Protein AF-A0A7C5C452-F1 (afdb_monomer_lite)

Structure (mmCIF, N/CA/C/O backbone):
data_AF-A0A7C5C452-F1
#
_entry.id   AF-A0A7C5C452-F1
#
loop_
_atom_site.group_PDB
_atom_site.id
_atom_site.type_symbol
_atom_site.label_atom_id
_atom_site.label_alt_id
_atom_site.label_comp_id
_atom_site.label_asym_id
_atom_site.label_entity_id
_atom_site.label_seq_id
_atom_site.pdbx_PDB_ins_code
_atom_site.Cartn_x
_atom_site.Cartn_y
_atom_site.Cartn_z
_atom_site.occupancy
_atom_site.B_iso_or_equiv
_atom_site.auth_seq_id
_atom_site.auth_comp_id
_atom_site.auth_asym_id
_atom_site.auth_atom_id
_atom_site.pdbx_PDB_model_num
ATOM 1 N N . ILE A 1 1 ? -2.505 -0.963 9.428 1.00 87.94 1 ILE A N 1
ATOM 2 C CA . ILE A 1 1 ? -3.721 -0.706 8.614 1.00 87.94 1 ILE A CA 1
ATOM 3 C C . ILE A 1 1 ? -4.260 0.657 9.038 1.00 87.94 1 ILE A C 1
ATOM 5 O O . ILE A 1 1 ? -4.100 0.982 10.206 1.00 87.94 1 ILE A O 1
ATOM 9 N N . ILE A 1 2 ? -4.786 1.478 8.123 1.00 90.50 2 ILE A N 1
ATOM 10 C CA . ILE A 1 2 ? -5.272 2.835 8.428 1.00 90.50 2 ILE A CA 1
ATOM 11 C C . ILE A 1 2 ? -6.714 2.986 7.946 1.00 90.50 2 ILE A C 1
ATOM 13 O O . ILE A 1 2 ? -7.034 2.613 6.817 1.00 90.50 2 ILE A O 1
ATOM 17 N N . GLU A 1 3 ? -7.567 3.573 8.782 1.00 90.19 3 GLU A N 1
ATOM 18 C CA . GLU A 1 3 ? -8.925 3.965 8.414 1.00 90.19 3 GLU A CA 1
ATOM 19 C C . GLU A 1 3 ? -8.930 5.404 7.882 1.00 90.19 3 GLU A C 1
ATOM 21 O O . GLU A 1 3 ? -8.619 6.364 8.588 1.00 90.19 3 GLU A O 1
ATOM 26 N N . GLY A 1 4 ? -9.218 5.553 6.590 1.00 90.19 4 GLY A N 1
ATOM 27 C CA . GLY A 1 4 ? -9.374 6.846 5.935 1.00 90.19 4 GLY A CA 1
ATOM 28 C C . GLY A 1 4 ? -10.843 7.218 5.747 1.00 90.19 4 GLY A C 1
ATOM 29 O O . GLY A 1 4 ? -11.746 6.403 5.903 1.00 90.19 4 GLY A O 1
ATOM 30 N N . LYS A 1 5 ? -11.092 8.453 5.298 1.00 90.94 5 LYS A N 1
ATOM 31 C CA . LYS A 1 5 ? -12.455 8.956 5.025 1.00 90.94 5 LYS A CA 1
ATOM 32 C C . LYS A 1 5 ? -13.227 8.142 3.978 1.00 90.94 5 LYS A C 1
ATOM 34 O O . LYS A 1 5 ? -14.451 8.155 3.989 1.00 90.94 5 LYS A O 1
ATOM 39 N N . SER A 1 6 ? -12.514 7.471 3.075 1.00 88.12 6 SER A N 1
ATOM 40 C CA . SER A 1 6 ? -13.086 6.658 1.994 1.00 88.12 6 SER A CA 1
ATOM 41 C C . SER A 1 6 ? -12.985 5.152 2.261 1.00 88.12 6 SER A C 1
ATOM 43 O O . SER A 1 6 ? -13.196 4.365 1.342 1.00 88.12 6 SER A O 1
ATOM 45 N N . GLY A 1 7 ? -12.631 4.752 3.486 1.00 86.44 7 GLY A N 1
ATOM 46 C CA . GLY A 1 7 ? -12.471 3.357 3.885 1.00 86.44 7 GLY A CA 1
ATOM 47 C C . GLY A 1 7 ? -11.051 2.990 4.314 1.00 86.44 7 GLY A C 1
ATOM 48 O O . GLY A 1 7 ? -10.158 3.834 4.439 1.00 86.44 7 GLY A O 1
ATOM 49 N N . VAL A 1 8 ? -10.866 1.695 4.560 1.00 88.38 8 VAL A N 1
ATOM 50 C CA . VAL A 1 8 ? -9.633 1.111 5.094 1.00 88.38 8 VAL A CA 1
ATOM 51 C C . VAL A 1 8 ? -8.592 0.926 3.990 1.00 88.38 8 VAL A C 1
ATOM 53 O O . VAL A 1 8 ? -8.896 0.444 2.899 1.00 88.38 8 VAL A O 1
ATOM 56 N N . PHE A 1 9 ? -7.340 1.282 4.273 1.00 89.00 9 PHE A N 1
ATOM 57 C CA . PHE A 1 9 ? -6.216 1.063 3.367 1.00 89.00 9 PHE A CA 1
ATOM 58 C C . PHE A 1 9 ? -4.940 0.661 4.112 1.00 89.00 9 PHE A C 1
ATOM 60 O O . PHE A 1 9 ? -4.811 0.783 5.333 1.00 89.00 9 PHE A O 1
ATOM 67 N N . ILE A 1 10 ? -3.964 0.162 3.355 1.00 91.62 10 ILE A N 1
ATOM 68 C CA . ILE A 1 10 ? -2.664 -0.240 3.890 1.00 91.62 10 ILE A CA 1
ATOM 69 C C . ILE A 1 10 ? -1.643 0.840 3.569 1.00 91.62 10 ILE A C 1
ATOM 71 O O . ILE A 1 1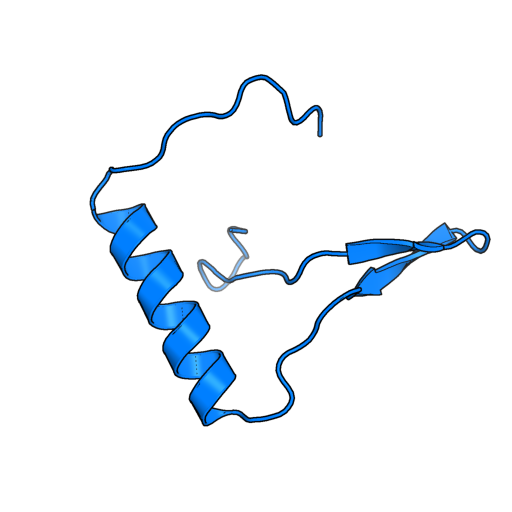0 ? -1.346 1.097 2.401 1.00 91.62 10 ILE A O 1
ATOM 75 N N . ALA A 1 11 ? -1.094 1.446 4.617 1.00 92.88 11 ALA A N 1
ATOM 76 C CA . ALA A 1 11 ? 0.130 2.222 4.516 1.00 92.88 11 ALA A CA 1
ATOM 77 C C . ALA A 1 11 ? 1.338 1.286 4.534 1.00 92.88 11 ALA A C 1
ATOM 79 O O . ALA A 1 11 ? 1.361 0.292 5.262 1.00 92.88 11 ALA A O 1
ATOM 80 N N . MET A 1 12 ? 2.332 1.615 3.718 1.00 94.25 12 MET A N 1
ATOM 81 C CA . MET A 1 12 ? 3.598 0.901 3.712 1.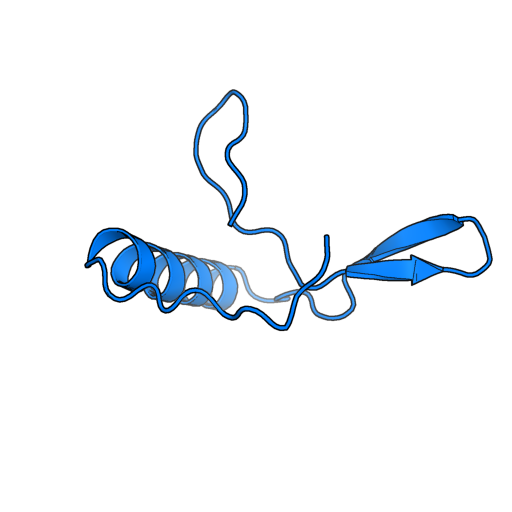00 94.25 12 MET A CA 1
ATOM 82 C C . MET A 1 12 ? 4.451 1.293 4.933 1.00 94.25 12 MET A C 1
ATOM 84 O O . MET A 1 12 ? 4.205 2.333 5.550 1.00 94.25 12 MET A O 1
ATOM 88 N N . PRO A 1 13 ? 5.469 0.492 5.298 1.00 93.25 13 PRO A N 1
ATOM 89 C CA . PRO A 1 13 ? 6.414 0.866 6.343 1.00 93.25 13 PRO A CA 1
ATOM 90 C C . PRO A 1 13 ? 7.104 2.177 5.974 1.00 93.25 13 PRO A C 1
ATOM 92 O O . PRO A 1 13 ? 7.740 2.259 4.923 1.00 93.25 13 PRO A O 1
ATOM 95 N N . SER A 1 14 ? 7.001 3.188 6.832 1.00 93.81 14 SER A N 1
ATOM 96 C CA . SER A 1 14 ? 7.584 4.508 6.589 1.00 93.81 14 SER A CA 1
ATOM 97 C C . SER A 1 14 ? 8.575 4.891 7.683 1.00 93.81 14 SER A C 1
ATOM 99 O O . SER A 1 14 ? 8.484 4.440 8.825 1.00 93.81 14 SER A O 1
ATOM 101 N N . ARG A 1 15 ? 9.558 5.721 7.330 1.00 94.69 15 ARG A N 1
ATOM 102 C CA . ARG A 1 15 ? 10.552 6.257 8.261 1.00 94.69 15 ARG A CA 1
ATOM 103 C C . ARG A 1 15 ? 10.644 7.768 8.116 1.00 94.69 15 ARG A C 1
ATOM 105 O O . ARG A 1 15 ? 10.716 8.293 7.004 1.00 94.69 15 ARG A O 1
ATOM 112 N N . LYS A 1 16 ? 10.716 8.462 9.254 1.00 95.69 16 LYS A N 1
ATOM 113 C CA . LYS A 1 16 ? 11.001 9.898 9.301 1.00 95.69 16 LYS A CA 1
ATOM 114 C C . LYS A 1 16 ? 12.459 10.161 8.918 1.00 95.69 16 LYS A C 1
ATOM 116 O O . LYS A 1 16 ? 13.390 9.612 9.510 1.00 95.69 16 LYS A O 1
ATOM 121 N N . THR A 1 17 ? 12.662 10.997 7.912 1.00 94.06 17 THR A N 1
ATOM 122 C CA . THR A 1 17 ? 13.980 11.461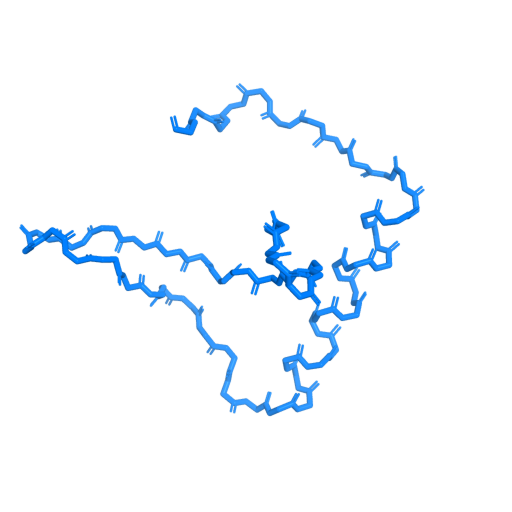 7.473 1.00 94.06 17 THR A CA 1
ATOM 123 C C . THR A 1 17 ? 14.523 12.532 8.423 1.00 94.06 17 THR A C 1
ATOM 125 O O . THR A 1 17 ? 13.778 13.138 9.194 1.00 94.06 17 THR A O 1
ATOM 128 N N . ARG A 1 18 ? 15.828 12.833 8.339 1.00 94.44 18 ARG A N 1
ATOM 129 C CA . ARG A 1 18 ? 16.438 13.946 9.098 1.00 94.44 18 ARG A CA 1
ATOM 130 C C . ARG A 1 18 ? 15.821 15.309 8.765 1.00 94.44 18 ARG A C 1
ATOM 132 O O . ARG A 1 18 ? 15.847 16.196 9.606 1.00 94.44 18 ARG A O 1
ATOM 139 N N . ALA A 1 19 ? 15.260 15.455 7.566 1.00 94.25 19 ALA A N 1
ATOM 140 C CA . ALA A 1 19 ? 14.555 16.656 7.129 1.00 94.25 19 ALA A CA 1
ATOM 141 C C . ALA A 1 19 ? 13.123 16.761 7.695 1.00 94.25 19 ALA A C 1
ATOM 143 O O . ALA A 1 19 ? 12.460 17.771 7.497 1.00 94.25 19 ALA A O 1
ATOM 144 N N . GLY A 1 20 ? 12.636 15.733 8.399 1.00 94.56 20 GLY A N 1
ATOM 145 C CA . GLY A 1 20 ? 11.307 15.712 9.012 1.00 94.56 20 GLY A CA 1
ATOM 146 C C . GLY A 1 20 ? 10.204 15.099 8.145 1.00 94.56 20 GLY A C 1
ATOM 147 O O . GLY A 1 20 ? 9.126 14.830 8.668 1.00 94.56 20 GLY A O 1
ATOM 148 N N . GLU A 1 21 ? 10.473 14.817 6.870 1.00 95.81 21 GLU A N 1
ATOM 149 C CA . GLU A 1 21 ? 9.539 14.144 5.957 1.00 95.81 21 GLU A CA 1
ATOM 150 C C . GLU A 1 21 ? 9.454 12.642 6.243 1.00 95.81 21 GLU A C 1
ATOM 152 O O . GLU A 1 21 ? 10.474 12.022 6.556 1.00 95.81 21 GLU A O 1
ATOM 157 N N . TYR A 1 22 ? 8.278 12.040 6.064 1.00 94.38 22 TYR A N 1
ATOM 158 C CA . TYR A 1 22 ? 8.107 10.586 6.084 1.00 94.38 22 TYR A CA 1
ATOM 159 C C . TYR A 1 22 ? 8.250 10.021 4.677 1.00 94.38 22 TYR A C 1
ATOM 161 O O . TYR A 1 22 ? 7.648 10.531 3.733 1.00 94.38 22 TYR A O 1
ATOM 169 N N . LYS A 1 23 ? 9.046 8.960 4.542 1.00 94.31 23 LYS A N 1
ATOM 170 C CA . LYS A 1 23 ? 9.185 8.221 3.286 1.00 94.31 23 LYS A CA 1
ATOM 171 C C . LYS A 1 23 ? 8.951 6.744 3.520 1.00 94.31 23 LYS A C 1
ATOM 173 O O . LYS A 1 23 ? 9.433 6.197 4.514 1.00 94.31 23 LYS A O 1
ATOM 178 N N . ASP A 1 24 ? 8.246 6.119 2.586 1.00 94.69 24 ASP A N 1
ATOM 179 C CA . ASP A 1 24 ? 8.107 4.669 2.544 1.00 94.69 24 ASP A CA 1
ATOM 180 C C . ASP A 1 24 ? 9.498 4.039 2.404 1.00 94.69 24 ASP A C 1
ATOM 182 O O . ASP A 1 24 ? 10.285 4.404 1.530 1.00 94.69 24 ASP A O 1
ATOM 186 N N . VAL A 1 25 ? 9.806 3.100 3.291 1.00 94.75 25 VAL A N 1
ATOM 187 C CA . VAL A 1 25 ? 11.041 2.309 3.271 1.00 94.75 25 VAL A CA 1
ATOM 188 C C . VAL A 1 25 ? 10.921 1.171 2.261 1.00 94.75 25 VAL A C 1
ATOM 190 O O . VAL A 1 25 ? 11.897 0.819 1.606 1.00 94.75 25 VAL A O 1
ATOM 193 N N . ALA A 1 26 ? 9.721 0.611 2.119 1.00 94.31 26 ALA A N 1
ATOM 194 C CA . ALA A 1 26 ? 9.413 -0.431 1.153 1.00 94.31 26 ALA A CA 1
ATOM 195 C C . ALA A 1 26 ? 8.122 -0.067 0.425 1.00 94.31 26 ALA A C 1
ATOM 197 O O . ALA A 1 26 ? 7.132 0.261 1.068 1.00 94.31 26 ALA A O 1
ATOM 198 N N . HIS A 1 27 ? 8.124 -0.142 -0.905 1.00 93.94 27 HIS A N 1
ATOM 199 C CA . HIS A 1 27 ? 6.937 0.124 -1.709 1.00 93.94 27 HIS A CA 1
ATOM 200 C C . HIS A 1 27 ? 6.827 -0.901 -2.847 1.00 93.94 27 HIS A C 1
ATOM 202 O O . HIS A 1 27 ? 7.815 -1.128 -3.550 1.00 93.94 27 HIS A O 1
ATOM 208 N N . PRO A 1 28 ? 5.660 -1.541 -3.045 1.00 95.19 28 PRO A N 1
ATOM 209 C CA . PRO A 1 28 ? 5.471 -2.500 -4.125 1.00 95.19 28 PRO A CA 1
ATOM 210 C C . PRO A 1 28 ? 5.519 -1.794 -5.486 1.00 95.19 28 PRO A C 1
ATOM 212 O O . PRO A 1 28 ? 4.811 -0.817 -5.707 1.00 95.19 28 PRO A O 1
ATOM 215 N N . ILE A 1 29 ? 6.339 -2.306 -6.404 1.00 97.12 29 ILE A N 1
ATOM 216 C CA . ILE A 1 29 ? 6.497 -1.737 -7.755 1.00 97.12 29 ILE A CA 1
ATOM 217 C C . ILE A 1 29 ? 5.383 -2.226 -8.689 1.00 97.12 29 ILE A C 1
ATOM 219 O O . ILE A 1 29 ? 4.855 -1.456 -9.488 1.00 97.12 29 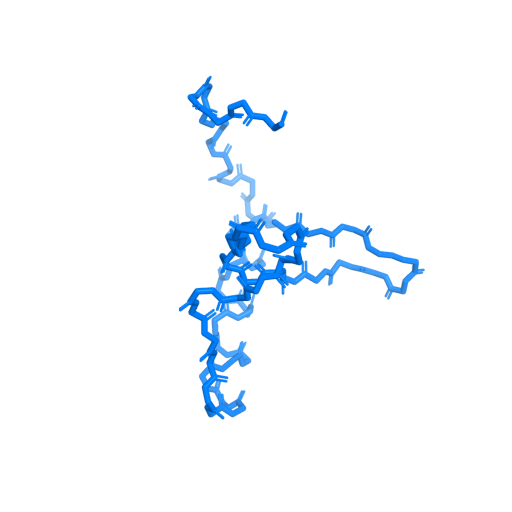ILE A O 1
ATOM 223 N N . HIS A 1 30 ? 5.020 -3.506 -8.581 1.00 97.44 30 HIS A N 1
ATOM 224 C CA . HIS A 1 30 ? 4.030 -4.134 -9.451 1.00 97.44 30 HIS A CA 1
ATOM 225 C C . HIS A 1 30 ? 2.613 -4.024 -8.867 1.00 97.44 30 HIS A C 1
ATOM 227 O O . HIS A 1 30 ? 2.414 -4.377 -7.697 1.00 97.44 30 HIS A O 1
ATOM 233 N N . PRO A 1 31 ? 1.617 -3.578 -9.658 1.00 95.50 31 PRO A N 1
ATOM 234 C CA . PRO A 1 31 ? 0.227 -3.480 -9.215 1.00 95.50 31 PRO A CA 1
ATOM 235 C C . PRO A 1 31 ? -0.357 -4.811 -8.736 1.00 95.50 31 PRO A C 1
ATOM 237 O O . PRO A 1 31 ? -1.101 -4.840 -7.757 1.00 95.50 31 PRO A O 1
ATOM 240 N N . GLU A 1 32 ? 0.008 -5.916 -9.382 1.00 97.75 32 GLU A N 1
ATOM 241 C CA . GLU A 1 32 ? -0.478 -7.257 -9.055 1.00 97.75 32 GLU A CA 1
ATOM 242 C C . GLU A 1 32 ? 0.006 -7.679 -7.668 1.00 97.75 32 GLU A C 1
ATOM 244 O O . GLU A 1 32 ? -0.780 -8.126 -6.834 1.00 97.75 32 GLU A O 1
ATOM 249 N N . PHE A 1 33 ? 1.292 -7.445 -7.388 1.00 96.69 33 PHE A N 1
ATOM 250 C CA . PHE A 1 33 ? 1.873 -7.723 -6.079 1.00 96.69 33 PHE A CA 1
ATOM 251 C C . PHE A 1 33 ? 1.255 -6.839 -4.995 1.00 96.69 33 PHE A C 1
ATOM 253 O O . PHE A 1 33 ? 0.956 -7.310 -3.899 1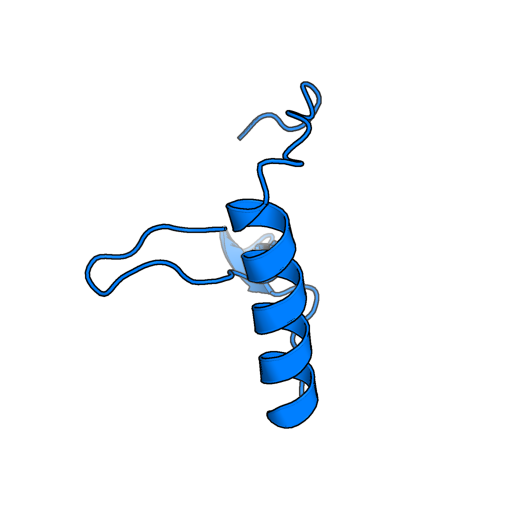.00 96.69 33 PHE A O 1
ATOM 260 N N . ARG A 1 34 ? 1.002 -5.561 -5.305 1.00 95.38 34 ARG A N 1
ATOM 261 C CA . ARG A 1 34 ? 0.297 -4.658 -4.391 1.00 95.38 34 ARG A CA 1
ATOM 262 C C . ARG A 1 34 ? -1.097 -5.188 -4.049 1.00 95.38 34 ARG A C 1
ATOM 264 O O . ARG A 1 34 ? -1.460 -5.200 -2.875 1.00 95.38 34 ARG A O 1
ATOM 271 N N . ALA A 1 35 ? -1.861 -5.623 -5.050 1.00 95.06 35 ALA A N 1
ATOM 272 C CA . ALA A 1 35 ? -3.205 -6.154 -4.852 1.00 95.06 35 ALA A CA 1
ATOM 273 C C . ALA A 1 35 ? -3.190 -7.442 -4.014 1.00 95.06 35 ALA A C 1
ATOM 275 O O . ALA A 1 35 ? -3.976 -7.568 -3.075 1.00 95.06 35 ALA A O 1
ATOM 276 N N . GLU A 1 36 ? -2.267 -8.365 -4.300 1.00 96.50 36 GLU A N 1
ATOM 277 C CA . GLU A 1 36 ? -2.108 -9.599 -3.525 1.00 96.50 36 GLU A CA 1
ATOM 278 C C . GLU A 1 36 ? -1.727 -9.310 -2.066 1.00 96.50 36 GLU A C 1
ATOM 280 O O . GLU A 1 36 ? -2.337 -9.858 -1.145 1.00 96.50 36 GLU A O 1
ATOM 285 N N . LEU A 1 37 ? -0.756 -8.417 -1.850 1.00 95.06 37 LEU A N 1
ATOM 286 C CA . LEU A 1 37 ? -0.323 -8.000 -0.519 1.00 95.06 37 LEU A CA 1
ATOM 287 C C . LEU A 1 37 ? -1.480 -7.375 0.266 1.00 95.06 37 LEU A C 1
ATOM 289 O O . LEU A 1 37 ? -1.702 -7.734 1.423 1.00 95.06 37 LEU A O 1
ATOM 293 N N . GLN A 1 38 ? -2.235 -6.470 -0.366 1.00 93.00 38 GLN A N 1
ATOM 294 C CA . GLN A 1 38 ? -3.383 -5.835 0.274 1.00 93.00 38 GLN A CA 1
ATOM 295 C C . GLN A 1 38 ? -4.448 -6.847 0.668 1.00 93.00 38 GLN A C 1
ATOM 297 O O . GLN A 1 38 ? -4.901 -6.827 1.811 1.00 93.00 38 GLN A O 1
ATOM 302 N N . LYS A 1 39 ? -4.797 -7.753 -0.247 1.00 93.94 39 LYS A N 1
ATOM 303 C CA . LYS A 1 39 ? -5.783 -8.796 0.013 1.00 93.94 39 LYS A CA 1
ATOM 304 C C . LYS A 1 39 ? -5.375 -9.664 1.203 1.00 93.94 39 LYS A C 1
ATOM 306 O O . LYS A 1 39 ? -6.140 -9.788 2.146 1.00 93.94 39 LYS A O 1
ATOM 311 N N . ARG A 1 40 ? -4.151 -10.204 1.201 1.00 94.19 40 ARG A N 1
ATOM 312 C CA . ARG A 1 40 ? 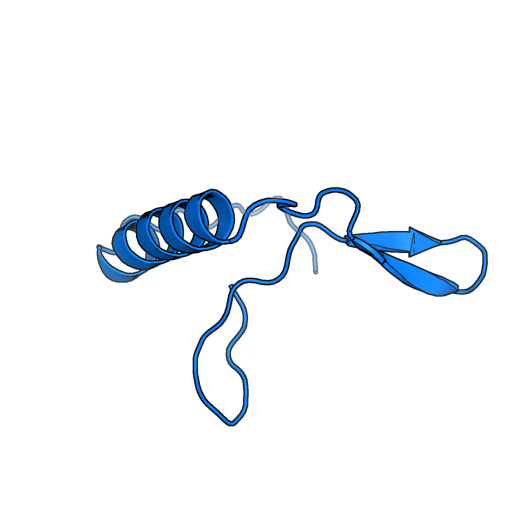-3.676 -11.099 2.271 1.00 94.19 40 ARG A CA 1
ATOM 313 C C . ARG A 1 40 ? -3.704 -10.438 3.650 1.00 94.19 40 ARG A C 1
ATOM 315 O O . ARG A 1 40 ? -4.057 -11.090 4.626 1.00 94.19 40 ARG A O 1
ATOM 322 N N . ILE A 1 41 ? -3.317 -9.165 3.741 1.00 92.06 41 ILE A N 1
ATOM 323 C CA . ILE A 1 41 ? -3.305 -8.445 5.020 1.00 92.06 41 ILE A CA 1
ATOM 324 C C . ILE A 1 41 ? -4.733 -8.166 5.509 1.00 92.06 41 ILE A C 1
ATOM 326 O O . ILE A 1 41 ? -5.000 -8.343 6.695 1.00 92.06 41 ILE A O 1
ATOM 330 N N . LEU A 1 42 ? -5.638 -7.746 4.619 1.00 90.19 42 LEU A N 1
ATOM 331 C CA . LEU A 1 42 ? -7.033 -7.475 4.979 1.00 90.19 42 LEU A CA 1
ATOM 332 C C . LEU A 1 42 ? -7.779 -8.757 5.360 1.00 90.19 42 LEU A C 1
ATOM 334 O O . LEU A 1 42 ? -8.406 -8.780 6.410 1.00 90.19 42 LEU A O 1
ATOM 338 N N . ASP A 1 43 ? -7.614 -9.843 4.597 1.00 91.62 43 ASP A N 1
ATOM 339 C CA . ASP A 1 43 ? -8.208 -11.150 4.910 1.00 91.62 43 ASP A CA 1
ATOM 340 C C . ASP A 1 43 ? -7.802 -11.615 6.326 1.00 91.62 43 ASP A C 1
ATOM 342 O O . ASP A 1 43 ? -8.629 -12.092 7.104 1.00 91.62 43 ASP A O 1
ATOM 346 N N . MET A 1 44 ? -6.525 -11.443 6.690 1.00 90.31 44 MET A N 1
ATOM 347 C CA . MET A 1 44 ? -6.025 -11.782 8.027 1.00 90.31 44 MET A CA 1
ATOM 348 C C . MET A 1 44 ? -6.588 -10.868 9.118 1.00 90.31 44 MET A C 1
ATOM 350 O O . MET A 1 44 ? -6.957 -11.362 10.184 1.00 90.31 44 MET A O 1
ATOM 354 N N . TYR A 1 45 ? -6.670 -9.563 8.861 1.00 87.38 45 TYR A N 1
ATOM 355 C CA . TYR A 1 45 ? -7.238 -8.595 9.798 1.00 87.38 45 TYR A CA 1
ATOM 356 C C . TYR A 1 45 ? -8.718 -8.884 10.080 1.00 87.38 45 TYR A C 1
ATOM 358 O O . TYR A 1 45 ? -9.115 -8.989 11.240 1.00 87.38 45 TYR A O 1
ATOM 366 N N . ASP A 1 46 ? -9.501 -9.125 9.028 1.00 86.88 46 ASP A N 1
ATOM 367 C CA . ASP A 1 46 ? -10.934 -9.416 9.117 1.00 86.88 46 ASP A CA 1
ATOM 368 C C . ASP A 1 46 ? -11.214 -10.783 9.764 1.00 86.88 46 ASP A C 1
ATOM 370 O O . ASP A 1 46 ? -12.252 -10.978 10.394 1.00 86.88 46 ASP A O 1
ATOM 374 N N . SER A 1 47 ? -10.272 -11.731 9.671 1.00 87.19 47 SER A N 1
ATOM 375 C CA . SER A 1 47 ? -10.376 -13.041 10.331 1.00 87.19 47 SER A CA 1
ATOM 376 C C . SER A 1 47 ? -10.248 -12.995 11.862 1.00 87.19 47 SER A C 1
ATOM 378 O O . SER A 1 47 ? -10.404 -14.027 12.514 1.00 87.19 47 SER A O 1
ATOM 380 N N . GLY A 1 48 ? -9.954 -11.827 12.450 1.00 74.00 48 GLY A N 1
ATOM 381 C CA . GLY A 1 48 ? -9.853 -11.651 13.902 1.00 74.00 48 GLY A CA 1
ATOM 382 C C . GLY A 1 48 ? -8.578 -12.227 14.528 1.00 74.00 48 GLY A C 1
ATOM 383 O O . GLY A 1 48 ? -8.456 -12.258 15.748 1.00 74.00 48 GLY A O 1
ATOM 384 N N . ASN A 1 49 ? -7.602 -12.647 13.717 1.00 70.00 49 ASN A N 1
ATOM 385 C CA . ASN A 1 49 ? -6.304 -13.162 14.173 1.00 70.00 49 ASN A CA 1
ATOM 386 C C . ASN A 1 49 ? -5.287 -12.041 14.454 1.00 70.00 49 ASN A C 1
ATOM 388 O O . ASN A 1 49 ? -4.089 -12.196 14.205 1.00 70.00 49 ASN A O 1
ATOM 392 N N . VAL A 1 50 ? -5.755 -10.889 14.933 1.00 67.31 50 VAL A N 1
ATOM 393 C CA . VAL A 1 50 ? -4.883 -9.764 15.274 1.00 67.31 50 VAL A CA 1
ATOM 394 C C . VAL A 1 50 ? -4.314 -10.019 16.665 1.00 67.31 50 VAL A C 1
ATOM 396 O O . VAL A 1 50 ? -5.035 -9.987 17.657 1.00 67.31 50 VAL A O 1
ATOM 399 N N . GLN A 1 51 ? -3.019 -10.317 16.732 1.00 65.00 51 GLN A N 1
ATOM 400 C CA . GLN A 1 51 ? -2.282 -10.272 17.989 1.00 65.00 51 GLN A CA 1
ATOM 401 C C . GLN A 1 51 ? -1.854 -8.823 18.211 1.00 65.00 51 GLN A C 1
ATOM 403 O O . GLN A 1 51 ? -1.118 -8.273 17.391 1.00 65.00 51 GLN A O 1
ATOM 408 N N . ASP A 1 52 ? -2.332 -8.205 19.289 1.00 62.03 52 ASP A N 1
ATOM 409 C CA . ASP A 1 52 ? -1.788 -6.928 19.738 1.00 62.03 52 ASP A CA 1
ATOM 410 C C . ASP A 1 52 ? -0.326 -7.146 20.142 1.00 62.03 52 ASP A C 1
ATOM 412 O O . ASP A 1 52 ? -0.034 -7.940 21.039 1.00 62.03 52 ASP A O 1
ATOM 416 N N . ASP A 1 53 ? 0.594 -6.469 19.454 1.00 61.72 53 ASP A N 1
ATOM 417 C CA . ASP A 1 53 ? 2.003 -6.425 19.833 1.00 61.72 53 ASP A CA 1
ATOM 418 C C . ASP A 1 53 ? 2.202 -5.256 20.815 1.00 61.72 53 ASP A C 1
ATOM 420 O O . ASP A 1 53 ? 2.142 -4.093 20.403 1.00 61.72 53 ASP A O 1
ATOM 424 N N . PRO A 1 54 ? 2.432 -5.522 22.115 1.00 57.38 54 PRO A N 1
ATOM 425 C CA . PRO A 1 54 ? 2.597 -4.475 23.120 1.00 57.38 54 PRO A CA 1
ATOM 426 C C . PRO A 1 54 ? 3.908 -3.678 22.973 1.00 57.38 54 PRO A C 1
ATOM 428 O O . PRO A 1 54 ? 4.134 -2.754 23.751 1.00 57.38 54 PRO A O 1
ATOM 431 N N . GLY A 1 55 ? 4.789 -4.027 22.027 1.00 58.62 55 GLY A N 1
ATOM 432 C CA . GLY A 1 55 ? 6.095 -3.394 21.831 1.00 58.62 55 GLY A CA 1
ATOM 433 C C . GLY A 1 55 ? 6.128 -2.220 20.847 1.00 58.62 55 GLY A C 1
ATOM 434 O O . GLY A 1 55 ? 7.182 -1.600 20.694 1.00 58.62 55 GLY A O 1
ATOM 435 N N . VAL A 1 56 ? 5.022 -1.905 20.167 1.00 57.72 56 VAL A N 1
ATOM 436 C CA . VAL A 1 56 ? 4.960 -0.797 19.200 1.00 57.72 56 VAL A CA 1
ATOM 437 C C . VAL A 1 56 ? 4.337 0.434 19.865 1.00 57.72 56 VAL A C 1
ATOM 439 O O . VAL A 1 56 ? 3.127 0.637 19.810 1.00 57.72 56 VAL A O 1
ATOM 442 N N . GLU A 1 57 ? 5.164 1.269 20.502 1.00 48.06 57 GLU A N 1
ATOM 443 C CA . GLU A 1 57 ? 4.753 2.630 20.878 1.00 48.06 57 GLU A CA 1
ATOM 444 C C . GLU A 1 57 ? 4.555 3.471 19.602 1.00 48.06 57 GLU A C 1
ATOM 446 O O . GLU A 1 57 ? 5.464 3.572 18.772 1.00 48.06 57 GLU A O 1
ATOM 451 N N . LEU A 1 58 ? 3.350 4.030 19.434 1.00 50.84 58 LEU A N 1
ATOM 452 C CA . LEU A 1 58 ? 2.985 4.949 18.346 1.00 50.84 58 LEU A CA 1
ATOM 453 C C . LEU A 1 58 ? 3.496 6.372 18.602 1.00 50.84 58 LEU A C 1
ATOM 455 O O . LEU A 1 58 ? 3.345 6.857 19.745 1.00 50.84 58 LEU A O 1
#

pLDDT: mean 86.87, std 13.14, range [48.06, 97.75]

Foldseek 3Di:
DDADPVGDDDDADWDQDPVRDIDHPDDDPDPVVVVVVGVVVVVCVVVVVDDDDPPDDD

Radius of gyration: 13.55 Å; chains: 1; bounding box: 30×30×33 Å

Sequence (58 aa):
IIEGKSGVFIAMPSRKTRAGEYKDVAHPIHPEFRAELQKRILDMYDSGNVQDDPGVEL

Secondary structure (DSSP, 8-state):
-EEETTEEEPPPPEEE-TTS-EEESS---SHHHHHHHHHHHHHHHHTT-----TT---